Protein AF-A0A2T4UUJ8-F1 (afdb_monomer)

Foldseek 3Di:
DDDDDDDPDPPPPPDPVDDDDPVVLVVDPQWDDKDQDLLQVLLVVCVVVVPPCVVVVPDDRPDDDPVSSVVQVVQWVWDDDPGIITTGGDDD

Mean predicted aligned error: 11.2 Å

Structure (mmCIF, N/CA/C/O backbone):
data_AF-A0A2T4UUJ8-F1
#
_entry.id   AF-A0A2T4UUJ8-F1
#
loop_
_atom_site.group_PDB
_atom_site.id
_atom_site.type_symbol
_atom_site.label_atom_id
_atom_site.label_alt_id
_atom_site.label_comp_id
_atom_site.label_asym_id
_atom_site.label_entity_id
_atom_site.label_seq_id
_atom_site.pdbx_PDB_ins_code
_atom_site.Cartn_x
_atom_site.Cartn_y
_atom_site.Cartn_z
_atom_site.occupancy
_atom_site.B_iso_or_equiv
_atom_site.auth_seq_id
_atom_site.auth_comp_id
_atom_site.auth_asym_id
_atom_site.auth_atom_id
_atom_site.pdbx_PDB_model_num
ATOM 1 N N . MET A 1 1 ? -41.877 29.288 29.009 1.00 44.09 1 MET A N 1
ATOM 2 C CA . MET A 1 1 ? -42.432 27.945 28.731 1.00 44.09 1 MET A CA 1
ATOM 3 C C . MET A 1 1 ? -42.952 28.018 27.303 1.00 44.09 1 MET A C 1
ATOM 5 O O . MET A 1 1 ? -43.833 28.830 27.090 1.00 44.09 1 MET A O 1
ATOM 9 N N . THR A 1 2 ? -42.408 27.400 26.261 1.00 48.97 2 THR A N 1
ATOM 10 C CA . THR A 1 2 ? -41.465 26.286 26.054 1.00 48.97 2 THR A CA 1
ATOM 11 C C . THR A 1 2 ? -40.880 26.448 24.638 1.00 48.97 2 THR A C 1
ATOM 13 O O . THR A 1 2 ? -41.583 26.923 23.748 1.00 48.97 2 THR A O 1
ATOM 16 N N . ASN A 1 3 ? -39.609 26.081 24.443 1.00 49.84 3 ASN A N 1
ATOM 17 C CA . ASN A 1 3 ? -38.983 25.898 23.124 1.00 49.84 3 ASN A CA 1
ATOM 18 C C . ASN A 1 3 ? -39.782 24.875 22.296 1.00 49.84 3 ASN A C 1
ATOM 20 O O . ASN A 1 3 ? -40.146 23.843 22.858 1.00 49.84 3 ASN A O 1
ATOM 24 N N . PRO A 1 4 ? -39.975 25.068 20.982 1.00 53.78 4 PRO A N 1
ATOM 25 C CA . PRO A 1 4 ? -40.140 23.960 20.061 1.00 53.78 4 PRO A CA 1
ATOM 26 C C . PRO A 1 4 ? -38.752 23.518 19.593 1.00 53.78 4 PRO A C 1
ATOM 28 O O . PRO A 1 4 ? -38.052 24.226 18.869 1.00 53.78 4 PRO A O 1
ATOM 31 N N . GLU A 1 5 ? -38.357 22.351 20.079 1.00 55.72 5 GLU A N 1
ATOM 32 C CA . GLU A 1 5 ? -37.196 21.586 19.650 1.00 55.72 5 GLU A CA 1
ATOM 33 C C . GLU A 1 5 ? -37.276 21.347 18.132 1.00 55.72 5 GLU A C 1
ATOM 35 O O . GLU A 1 5 ? -38.166 20.652 17.641 1.00 55.72 5 GLU A O 1
ATOM 40 N N . HIS A 1 6 ? -36.362 21.952 17.374 1.00 55.84 6 HIS A N 1
ATOM 41 C CA . HIS A 1 6 ? -36.052 21.482 16.028 1.00 55.84 6 HIS A CA 1
ATOM 42 C C . HIS A 1 6 ? -35.315 20.142 16.164 1.00 55.84 6 HIS A C 1
ATOM 44 O O . HIS A 1 6 ? -34.367 20.073 16.953 1.00 55.84 6 HIS A O 1
ATOM 50 N N . PRO A 1 7 ? -35.691 19.084 15.422 1.00 57.25 7 PRO A N 1
ATOM 51 C CA . PRO A 1 7 ? -34.850 17.900 15.351 1.00 57.25 7 PRO A CA 1
ATOM 52 C C . PRO A 1 7 ? -33.501 18.316 14.746 1.00 57.25 7 PRO A C 1
ATOM 54 O O . PRO A 1 7 ? -33.501 19.073 13.767 1.00 57.25 7 PRO A O 1
ATOM 57 N N . PRO A 1 8 ? -32.357 17.868 15.294 1.00 59.84 8 PRO A N 1
ATOM 58 C CA . PRO A 1 8 ? -31.098 18.026 14.592 1.00 59.84 8 PRO A CA 1
ATOM 59 C C . PRO A 1 8 ? -31.248 17.286 13.262 1.00 59.84 8 PRO A C 1
ATOM 61 O O . PRO A 1 8 ? -31.497 16.081 13.224 1.00 59.84 8 PRO A O 1
ATOM 64 N N . THR A 1 9 ? -31.175 18.026 12.158 1.00 55.88 9 THR A N 1
ATOM 65 C CA . THR A 1 9 ? -30.875 17.441 10.853 1.00 55.88 9 THR A CA 1
ATOM 66 C C . THR A 1 9 ? -29.648 16.556 11.041 1.00 55.88 9 THR A C 1
ATOM 68 O O . THR A 1 9 ? -28.689 17.054 11.637 1.00 55.88 9 THR A O 1
ATOM 71 N N . PRO A 1 10 ? -29.646 15.284 10.596 1.00 50.22 10 PRO A N 1
ATOM 72 C CA . PRO A 1 10 ? -28.405 14.536 10.554 1.00 50.22 10 PRO A CA 1
ATOM 73 C C . PRO A 1 10 ? -27.451 15.384 9.728 1.00 50.22 10 PRO A C 1
ATOM 75 O O . PRO A 1 10 ? -27.742 15.724 8.579 1.00 50.22 10 PRO A O 1
ATOM 78 N N . GLU A 1 11 ? -26.383 15.835 10.372 1.00 44.00 11 GLU A N 1
ATOM 79 C CA . GLU A 1 11 ? -25.260 16.419 9.679 1.00 44.00 11 GLU A CA 1
ATOM 80 C C . GLU A 1 11 ? -24.842 15.340 8.688 1.00 44.00 11 GLU A C 1
ATOM 82 O O . GLU A 1 11 ? -24.343 14.280 9.065 1.00 44.00 11 GLU A O 1
ATOM 87 N N . THR A 1 12 ? -25.155 15.554 7.411 1.00 45.22 12 THR A N 1
ATOM 88 C CA . THR A 1 12 ? -24.463 14.869 6.332 1.00 45.22 12 THR A CA 1
ATOM 89 C C . THR A 1 12 ? -23.048 15.415 6.399 1.00 45.22 12 THR A C 1
ATOM 91 O O . THR A 1 12 ? -22.692 16.349 5.683 1.00 45.22 12 THR A O 1
ATOM 94 N N . THR A 1 13 ? -22.282 14.904 7.360 1.00 46.03 13 THR A N 1
ATOM 95 C CA . THR A 1 13 ? -20.845 15.049 7.428 1.00 46.03 13 THR A CA 1
ATOM 96 C C . THR A 1 13 ? -20.365 14.430 6.133 1.00 46.03 13 THR A C 1
ATOM 98 O O . THR A 1 13 ? -20.351 13.209 5.982 1.00 46.03 13 THR A O 1
ATOM 101 N N . SER A 1 14 ? -20.089 15.281 5.145 1.00 45.41 14 SER A N 1
ATOM 102 C CA . SER A 1 14 ? -19.204 14.928 4.046 1.00 45.41 14 SER A CA 1
ATOM 103 C C . SER A 1 14 ? -18.029 14.201 4.689 1.00 45.41 14 SER A C 1
ATOM 105 O O . SER A 1 14 ? -17.431 14.792 5.591 1.00 45.41 14 SER A O 1
ATOM 107 N N . PRO A 1 15 ? -17.758 12.931 4.351 1.00 50.62 15 PRO A N 1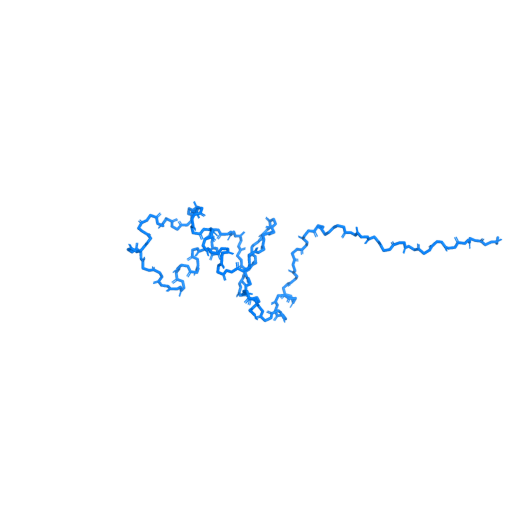
ATOM 108 C CA . PRO A 1 15 ? -16.692 12.215 5.012 1.00 50.62 15 PRO A CA 1
ATOM 109 C C . PRO A 1 15 ? -15.410 12.980 4.691 1.00 50.62 15 PRO A C 1
ATOM 111 O O . PRO A 1 15 ? -14.925 12.958 3.564 1.00 50.62 15 PRO A O 1
ATOM 114 N N . GLU A 1 16 ? -14.848 13.673 5.680 1.00 48.44 16 GLU A N 1
ATOM 115 C CA . GLU A 1 16 ? -13.410 13.547 5.856 1.00 48.44 16 GLU A CA 1
ATOM 116 C C . GLU A 1 16 ? -13.185 12.039 5.814 1.00 48.44 16 GLU A C 1
ATOM 118 O O . GLU A 1 16 ? -13.832 11.308 6.565 1.00 48.44 16 GLU A O 1
ATOM 123 N N . GLU A 1 17 ? -12.465 11.558 4.807 1.00 63.72 17 GLU A N 1
ATOM 124 C CA . GLU A 1 17 ? -12.253 10.135 4.584 1.00 63.72 17 GLU A CA 1
ATOM 125 C C . GLU A 1 17 ? -11.415 9.636 5.767 1.00 63.72 17 GLU A C 1
ATOM 127 O O . GLU A 1 17 ? -10.189 9.648 5.748 1.00 63.72 17 GLU A O 1
ATOM 132 N N . VAL A 1 18 ? -12.078 9.345 6.887 1.00 76.81 18 VAL A N 1
ATOM 133 C CA . VAL A 1 18 ? -11.423 8.901 8.108 1.00 76.81 18 VAL A CA 1
ATOM 134 C C . VAL A 1 18 ? -11.009 7.467 7.857 1.00 76.81 18 VAL A C 1
ATOM 136 O O . VAL A 1 18 ? -11.834 6.614 7.523 1.00 76.81 18 VAL A O 1
ATOM 139 N N . ALA A 1 19 ? -9.715 7.217 8.005 1.00 80.88 19 ALA A N 1
ATOM 140 C CA . ALA A 1 19 ? -9.164 5.890 7.844 1.00 80.88 19 ALA A CA 1
ATOM 141 C C . ALA A 1 19 ? -9.784 4.928 8.874 1.00 80.88 19 ALA A C 1
ATOM 143 O O . ALA A 1 19 ? -9.806 5.262 10.065 1.00 80.88 19 ALA A O 1
ATOM 144 N N . PRO A 1 20 ? -10.265 3.743 8.455 1.00 85.31 20 PRO A N 1
ATOM 145 C CA . PRO A 1 20 ? -10.874 2.772 9.356 1.00 85.31 20 PRO A CA 1
ATOM 146 C C . PRO A 1 20 ? -9.906 2.355 10.465 1.00 85.31 20 PRO A C 1
ATOM 148 O O . PRO A 1 20 ? -8.676 2.361 10.319 1.00 85.31 20 PRO A O 1
ATOM 151 N N . THR A 1 21 ? -10.466 2.009 11.615 1.00 88.69 21 THR A N 1
ATOM 152 C CA . THR A 1 21 ? -9.687 1.559 12.766 1.00 88.69 21 THR A CA 1
ATOM 153 C C . THR A 1 21 ? -9.100 0.169 12.528 1.00 88.69 21 THR A C 1
ATOM 155 O O . THR A 1 21 ? -9.594 -0.619 11.725 1.00 88.69 21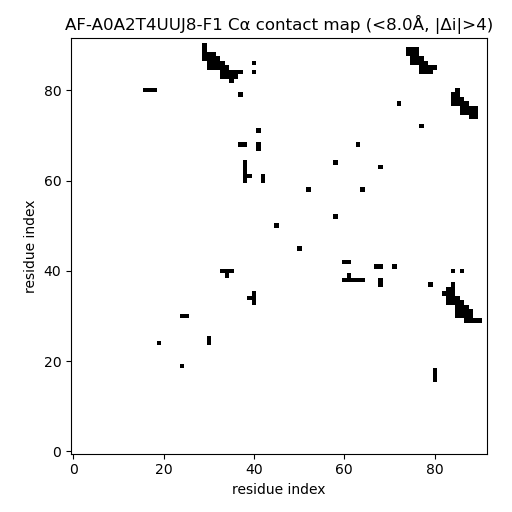 THR A O 1
ATOM 158 N N . ALA A 1 22 ? -8.057 -0.180 13.286 1.00 85.56 22 ALA A N 1
ATOM 159 C CA . ALA A 1 22 ? -7.459 -1.514 13.217 1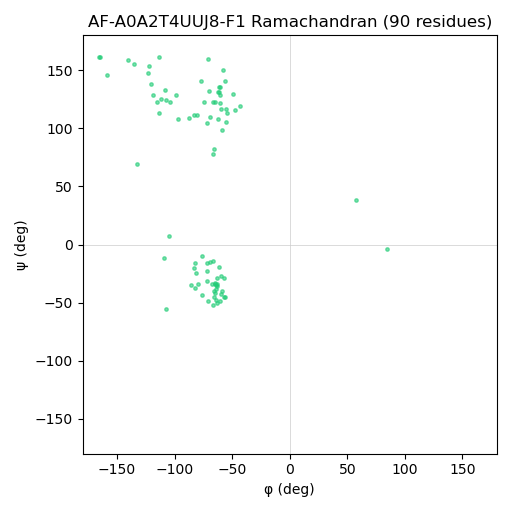.00 85.56 22 ALA A CA 1
ATOM 160 C C . ALA A 1 22 ? -8.452 -2.644 13.560 1.00 85.56 22 ALA A C 1
ATOM 162 O O . ALA A 1 22 ? -8.280 -3.767 13.096 1.00 85.56 22 ALA A O 1
ATOM 163 N N . GLN A 1 23 ? -9.481 -2.360 14.370 1.00 86.81 23 GLN A N 1
ATOM 164 C CA . GLN A 1 23 ? -10.534 -3.330 14.686 1.00 86.81 23 GLN A CA 1
ATOM 165 C C . GLN A 1 23 ? -11.437 -3.565 13.473 1.00 86.81 23 GLN A C 1
ATOM 167 O O . GLN A 1 23 ? -11.607 -4.711 13.077 1.00 86.81 23 GLN A O 1
ATOM 172 N N . GLU A 1 24 ? -11.914 -2.493 12.833 1.00 87.94 24 GLU A N 1
ATOM 173 C CA . GLU A 1 24 ? -12.730 -2.582 11.614 1.00 87.94 24 GLU A CA 1
ATOM 174 C C . GLU A 1 24 ? -11.987 -3.308 10.485 1.00 87.94 24 GLU A C 1
ATOM 176 O O . GLU A 1 24 ? -12.569 -4.155 9.817 1.00 87.94 24 GLU A O 1
ATOM 181 N N . LEU A 1 25 ? -10.683 -3.050 10.323 1.00 88.88 25 LEU A N 1
ATOM 182 C CA . LEU A 1 25 ? -9.849 -3.760 9.346 1.00 88.88 25 LEU A CA 1
ATOM 183 C C . LEU A 1 25 ? -9.719 -5.257 9.639 1.00 88.88 25 LEU A C 1
ATOM 185 O O . LEU A 1 25 ? -9.632 -6.056 8.715 1.00 88.88 25 LEU A O 1
ATOM 189 N N . ASN A 1 26 ? -9.692 -5.649 10.915 1.00 82.94 26 ASN A N 1
ATOM 190 C CA . ASN A 1 26 ? -9.599 -7.058 11.303 1.00 82.94 26 ASN A CA 1
ATOM 191 C C . ASN A 1 26 ? -10.906 -7.817 11.030 1.00 82.94 26 ASN A C 1
ATOM 193 O O . ASN A 1 26 ? -10.886 -9.014 10.750 1.00 82.94 26 ASN A O 1
ATOM 197 N N . GLU A 1 27 ? -12.035 -7.117 11.129 1.00 89.50 27 GLU A N 1
ATOM 198 C CA . GLU A 1 27 ? -13.364 -7.669 10.874 1.00 89.50 27 GLU A CA 1
ATOM 199 C C . GLU A 1 27 ? -13.719 -7.698 9.380 1.00 89.50 27 GLU A C 1
ATOM 201 O O . GLU A 1 27 ? -14.643 -8.415 8.990 1.00 89.50 27 GLU A O 1
ATOM 206 N N . ASP A 1 28 ? -12.983 -6.963 8.542 1.00 88.69 28 ASP A N 1
ATOM 207 C CA . ASP A 1 28 ? -13.191 -6.914 7.099 1.00 88.69 28 ASP A CA 1
ATOM 208 C C . ASP A 1 28 ? -12.493 -8.095 6.386 1.00 88.69 28 ASP A C 1
ATOM 210 O O . ASP A 1 28 ? -11.264 -8.149 6.308 1.00 88.69 28 ASP A O 1
ATOM 214 N N . PRO A 1 29 ? -13.244 -9.056 5.812 1.00 88.00 29 PRO A N 1
ATOM 215 C CA . PRO A 1 29 ? -12.659 -10.202 5.117 1.00 88.00 29 PRO A CA 1
ATOM 216 C C . PRO A 1 29 ? -12.018 -9.841 3.767 1.00 88.00 29 PRO A C 1
ATOM 218 O O . PRO A 1 29 ? -11.286 -10.663 3.204 1.00 88.00 29 PRO A O 1
ATOM 221 N N . ALA A 1 30 ? -12.316 -8.661 3.216 1.00 89.56 30 ALA A N 1
ATOM 222 C CA . ALA A 1 30 ? -11.718 -8.157 1.988 1.00 89.56 30 ALA A CA 1
ATOM 223 C C . ALA A 1 30 ? -10.368 -7.486 2.242 1.00 89.56 30 ALA A C 1
ATOM 225 O O . ALA A 1 30 ? -9.584 -7.354 1.301 1.00 89.56 30 ALA A O 1
ATOM 226 N N . PHE A 1 31 ? -10.089 -7.071 3.481 1.00 91.50 31 PHE A N 1
ATOM 227 C CA . PHE A 1 31 ? -8.829 -6.438 3.837 1.00 91.50 31 PHE A CA 1
ATOM 228 C C . PHE A 1 31 ? -7.652 -7.394 3.613 1.00 91.50 31 PHE A C 1
ATOM 230 O O . PHE A 1 31 ? -7.666 -8.563 4.009 1.00 91.50 31 PHE A O 1
ATOM 237 N N . VAL A 1 32 ? -6.624 -6.889 2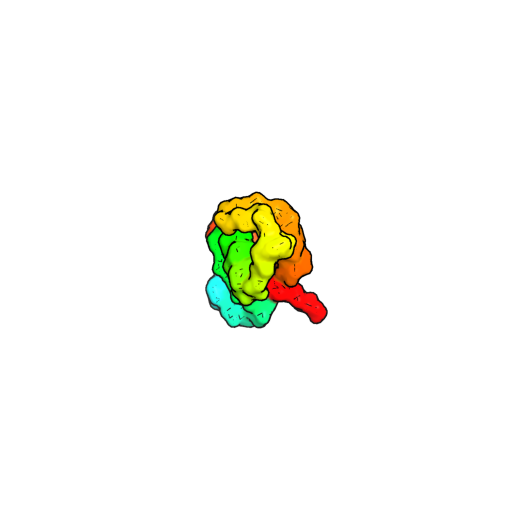.936 1.00 89.81 32 VAL A N 1
ATOM 238 C CA . VAL A 1 32 ? -5.413 -7.642 2.600 1.00 89.81 32 VAL A CA 1
ATOM 239 C C . VAL A 1 32 ? -4.250 -7.175 3.456 1.00 89.81 32 VAL A C 1
ATOM 241 O O . VAL A 1 32 ? -3.605 -8.000 4.102 1.00 89.81 32 VAL A O 1
ATOM 244 N N . ALA A 1 33 ? -3.959 -5.873 3.419 1.00 91.00 33 ALA A N 1
ATOM 245 C CA . ALA A 1 33 ? -2.774 -5.295 4.036 1.00 91.00 33 ALA A CA 1
ATOM 246 C C . ALA A 1 33 ? -2.874 -3.766 4.171 1.00 91.00 33 ALA A C 1
ATOM 248 O O . ALA A 1 33 ? -3.651 -3.109 3.477 1.00 91.00 33 ALA A O 1
ATOM 249 N N . GLU A 1 34 ? -2.042 -3.212 5.052 1.00 93.38 34 GLU A N 1
ATOM 250 C CA . GLU A 1 34 ? -1.836 -1.776 5.267 1.00 93.38 34 GLU A CA 1
ATOM 251 C C . GLU A 1 34 ? -0.361 -1.445 5.015 1.00 93.38 34 GLU A C 1
ATOM 253 O O . GLU A 1 34 ? 0.522 -2.181 5.460 1.00 93.38 34 GLU A O 1
ATOM 258 N N . PHE A 1 35 ? -0.105 -0.328 4.331 1.00 92.62 35 PHE A N 1
ATOM 259 C CA . PHE A 1 35 ? 1.237 0.176 4.044 1.00 92.62 35 PHE A CA 1
ATOM 260 C C . PHE A 1 35 ? 1.325 1.688 4.289 1.00 92.62 35 PHE A C 1
ATOM 262 O O . PHE A 1 35 ? 0.311 2.374 4.187 1.00 92.62 35 PHE A O 1
ATOM 269 N N . PRO A 1 36 ? 2.515 2.249 4.564 1.00 91.19 36 PRO A N 1
ATOM 270 C CA . PRO A 1 36 ? 2.678 3.698 4.706 1.00 91.19 36 PRO A CA 1
ATOM 271 C C . PRO A 1 36 ? 2.469 4.458 3.389 1.00 91.19 36 PRO A C 1
ATOM 273 O O . PRO A 1 36 ? 1.974 5.583 3.394 1.00 91.19 36 PRO A O 1
ATOM 276 N N . THR A 1 37 ? 2.847 3.859 2.256 1.00 91.44 37 THR A N 1
ATOM 277 C CA . THR A 1 37 ? 2.748 4.474 0.925 1.00 91.44 37 THR A CA 1
ATOM 278 C C . THR A 1 37 ? 2.315 3.467 -0.137 1.00 91.44 37 THR A C 1
ATOM 280 O O . THR A 1 37 ? 2.502 2.260 0.018 1.00 91.44 37 THR A O 1
ATOM 283 N N . ILE A 1 38 ? 1.774 3.970 -1.251 1.00 88.50 38 ILE A N 1
ATOM 284 C CA . ILE A 1 38 ? 1.398 3.135 -2.399 1.00 88.50 38 ILE A CA 1
ATOM 285 C C . ILE A 1 38 ? 2.616 2.449 -3.029 1.00 88.50 38 ILE A C 1
ATOM 287 O O . ILE A 1 38 ? 2.528 1.289 -3.416 1.00 88.50 38 ILE A O 1
ATOM 291 N N . THR A 1 39 ? 3.771 3.119 -3.060 1.00 89.75 39 THR A N 1
ATOM 292 C CA . THR A 1 39 ? 5.021 2.545 -3.572 1.00 89.75 39 THR A CA 1
ATOM 293 C C . THR A 1 39 ? 5.427 1.308 -2.776 1.00 89.75 39 THR A C 1
ATOM 295 O O . THR A 1 39 ? 5.665 0.258 -3.361 1.00 89.75 39 THR A O 1
ATOM 298 N N . GLU A 1 40 ? 5.420 1.391 -1.441 1.00 89.75 40 GLU A N 1
ATOM 299 C CA . GLU A 1 40 ? 5.745 0.238 -0.591 1.00 89.75 40 GLU A CA 1
ATOM 300 C C . GLU A 1 40 ? 4.725 -0.899 -0.732 1.00 89.75 40 GLU A C 1
ATOM 302 O O . GLU A 1 40 ? 5.096 -2.071 -0.683 1.00 89.75 40 GLU A O 1
ATOM 307 N N . ALA A 1 41 ? 3.448 -0.566 -0.943 1.00 89.75 41 ALA A N 1
ATOM 308 C CA . ALA A 1 41 ? 2.401 -1.555 -1.176 1.00 89.75 41 ALA A CA 1
ATOM 309 C C . ALA A 1 41 ? 2.605 -2.326 -2.492 1.00 89.75 41 ALA A C 1
ATOM 311 O O . ALA A 1 41 ? 2.381 -3.540 -2.543 1.00 89.75 41 ALA A O 1
ATOM 312 N N . ILE A 1 42 ? 3.036 -1.628 -3.547 1.00 87.06 42 ILE A N 1
ATOM 313 C CA . ILE A 1 42 ? 3.364 -2.215 -4.850 1.00 87.06 42 ILE A CA 1
ATOM 314 C C . ILE A 1 42 ? 4.596 -3.108 -4.720 1.00 87.06 42 ILE A C 1
ATOM 316 O O . ILE A 1 42 ? 4.518 -4.281 -5.086 1.00 87.06 42 ILE A O 1
ATOM 320 N N . ASP A 1 43 ? 5.689 -2.596 -4.147 1.00 86.06 43 ASP A N 1
ATOM 321 C CA . ASP A 1 43 ? 6.947 -3.335 -3.989 1.00 86.06 43 ASP A CA 1
ATOM 322 C C . ASP A 1 43 ? 6.737 -4.647 -3.216 1.00 86.06 43 ASP A C 1
ATOM 324 O O . ASP A 1 43 ? 7.189 -5.711 -3.640 1.00 86.06 43 ASP A O 1
ATOM 328 N N . ALA A 1 44 ? 5.988 -4.597 -2.108 1.00 85.81 44 ALA A N 1
ATOM 329 C CA . ALA A 1 44 ? 5.711 -5.770 -1.282 1.00 85.81 44 ALA A CA 1
ATOM 330 C C . ALA A 1 44 ? 4.910 -6.851 -2.024 1.00 85.81 44 ALA A C 1
ATOM 332 O O . ALA A 1 44 ? 5.099 -8.043 -1.784 1.00 85.81 44 ALA A O 1
ATOM 333 N N . ILE A 1 45 ? 4.009 -6.458 -2.924 1.00 78.56 45 ILE A N 1
ATOM 334 C CA . ILE A 1 45 ? 3.210 -7.404 -3.708 1.00 78.56 45 ILE A CA 1
ATOM 335 C C . ILE A 1 45 ? 3.971 -7.921 -4.920 1.00 78.56 45 ILE A C 1
ATOM 337 O O . ILE A 1 45 ? 3.854 -9.106 -5.219 1.00 78.56 45 ILE A O 1
ATOM 341 N N . VAL A 1 46 ? 4.776 -7.091 -5.584 1.00 78.94 46 VAL A N 1
ATOM 342 C CA . VAL A 1 46 ? 5.691 -7.542 -6.643 1.00 78.94 46 VAL A CA 1
ATOM 343 C C . VAL A 1 46 ? 6.629 -8.621 -6.090 1.00 78.94 46 VAL A C 1
ATOM 345 O O . VAL A 1 46 ? 6.763 -9.684 -6.701 1.00 78.94 46 VAL A O 1
ATOM 348 N N . ASP A 1 47 ? 7.191 -8.391 -4.898 1.00 81.44 47 ASP A N 1
ATOM 349 C CA . ASP A 1 47 ? 8.024 -9.362 -4.180 1.00 81.44 47 ASP A CA 1
ATOM 350 C C . ASP A 1 47 ? 7.237 -10.629 -3.801 1.00 81.44 47 ASP A C 1
ATOM 352 O O . ASP A 1 47 ? 7.642 -11.742 -4.144 1.00 81.44 47 ASP A O 1
ATOM 356 N N . ALA A 1 48 ? 6.060 -10.485 -3.179 1.00 80.56 48 ALA A N 1
ATOM 357 C CA . ALA A 1 48 ? 5.248 -11.623 -2.739 1.00 80.56 48 ALA A CA 1
ATOM 358 C C . ALA A 1 48 ? 4.708 -12.487 -3.894 1.00 80.56 48 ALA A C 1
ATOM 360 O O . ALA A 1 48 ? 4.557 -13.702 -3.741 1.00 80.56 48 ALA A O 1
ATOM 361 N N . LEU A 1 49 ? 4.407 -11.880 -5.045 1.00 72.94 49 LEU A N 1
ATOM 362 C CA . LEU A 1 49 ? 3.994 -12.589 -6.257 1.00 72.94 49 LEU A CA 1
ATOM 363 C C . LEU A 1 49 ? 5.175 -13.252 -6.975 1.00 72.94 49 LEU A C 1
ATOM 365 O O . LEU A 1 49 ? 4.951 -14.041 -7.895 1.00 72.94 49 LEU A O 1
ATO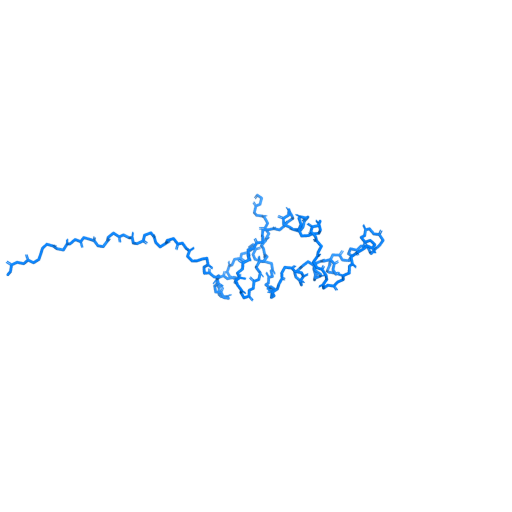M 369 N N . GLY A 1 50 ? 6.413 -12.956 -6.561 1.00 68.31 50 GLY A N 1
ATOM 370 C CA . GLY A 1 50 ? 7.622 -13.413 -7.233 1.00 68.31 50 GLY A CA 1
ATOM 371 C C . GLY A 1 50 ? 7.648 -12.954 -8.685 1.00 68.31 50 GLY A C 1
ATOM 372 O O . GLY A 1 50 ? 7.999 -13.743 -9.565 1.00 68.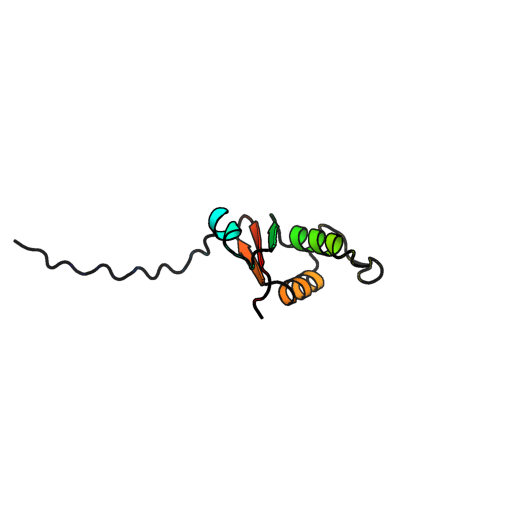31 50 GLY A O 1
ATOM 373 N N . TRP A 1 51 ? 7.183 -11.726 -8.947 1.00 71.94 51 TRP A N 1
ATOM 374 C CA . TRP A 1 51 ? 7.091 -11.220 -10.309 1.00 71.94 51 TRP A CA 1
ATOM 375 C C . TRP A 1 51 ? 8.480 -11.204 -10.935 1.00 71.94 51 TRP A C 1
ATOM 377 O O . TRP A 1 51 ? 9.441 -10.710 -10.346 1.00 71.94 51 TRP A O 1
ATOM 387 N N . ASP A 1 52 ? 8.585 -11.802 -12.118 1.00 65.81 52 ASP A N 1
ATOM 388 C CA . ASP A 1 52 ? 9.875 -11.994 -12.756 1.00 65.81 52 ASP A CA 1
ATOM 389 C C . ASP A 1 52 ? 10.467 -10.625 -13.140 1.00 65.81 52 ASP A C 1
ATOM 391 O O . ASP A 1 52 ? 9.819 -9.872 -13.878 1.00 65.81 52 ASP A O 1
ATOM 395 N N . PRO A 1 53 ? 11.676 -10.273 -12.668 1.00 61.69 53 PRO A N 1
ATOM 396 C CA . PRO A 1 53 ? 12.305 -8.999 -13.001 1.00 61.69 53 PRO A CA 1
ATOM 397 C C . PRO A 1 53 ? 12.554 -8.852 -14.509 1.00 61.69 53 PRO A C 1
ATOM 399 O O . PRO A 1 53 ? 12.685 -7.733 -14.996 1.00 61.69 53 PRO A O 1
ATOM 402 N N . GLU A 1 54 ? 12.571 -9.945 -15.281 1.00 63.12 54 GLU A N 1
ATOM 403 C CA . GLU A 1 54 ? 12.653 -9.875 -16.743 1.00 63.12 54 GLU A CA 1
ATOM 404 C C . GLU A 1 54 ? 11.348 -9.377 -17.393 1.00 63.12 54 GLU A C 1
ATOM 406 O O . GLU A 1 54 ? 11.382 -8.844 -18.504 1.00 63.12 54 GLU A O 1
ATOM 411 N N . LEU A 1 55 ? 10.201 -9.514 -16.715 1.00 62.91 55 LEU A N 1
ATOM 412 C CA . LEU A 1 55 ? 8.907 -9.001 -17.185 1.00 62.91 55 LEU A CA 1
ATOM 413 C C . LEU A 1 55 ? 8.733 -7.507 -16.894 1.00 62.91 55 LEU A C 1
ATOM 415 O O . LEU A 1 55 ? 7.982 -6.838 -17.606 1.00 62.91 55 LEU A O 1
ATOM 419 N N . ILE A 1 56 ? 9.434 -6.982 -15.883 1.00 63.28 56 ILE A N 1
ATOM 420 C CA . ILE A 1 56 ? 9.427 -5.559 -15.528 1.00 63.28 56 ILE A CA 1
ATOM 421 C C . ILE A 1 56 ? 10.877 -5.078 -15.319 1.00 63.28 56 ILE A C 1
ATOM 423 O O . ILE A 1 56 ? 11.285 -4.774 -14.199 1.00 63.28 56 ILE A O 1
ATOM 427 N N . PRO A 1 57 ? 11.681 -4.997 -16.396 1.00 60.81 57 PRO A N 1
ATOM 428 C CA . PRO A 1 57 ? 13.120 -4.731 -16.302 1.00 60.81 5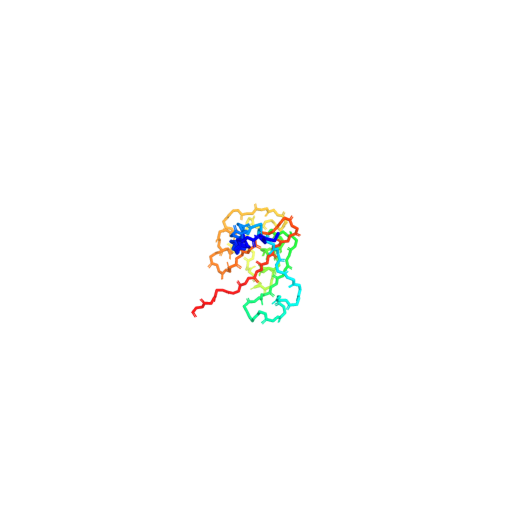7 PRO A CA 1
ATOM 429 C C . PRO A 1 57 ? 13.476 -3.327 -15.786 1.00 60.81 57 PRO A C 1
ATOM 431 O O . PRO A 1 57 ? 14.628 -3.089 -15.432 1.00 60.81 57 PRO A O 1
ATOM 434 N N . ASP A 1 58 ? 12.509 -2.408 -15.748 1.00 63.69 58 ASP A N 1
ATOM 435 C CA . ASP A 1 58 ? 12.668 -1.028 -15.264 1.00 63.69 58 ASP A CA 1
ATOM 436 C C . ASP A 1 58 ? 12.048 -0.809 -13.869 1.00 63.69 58 ASP A C 1
ATOM 438 O O . ASP A 1 58 ? 11.988 0.326 -13.396 1.00 63.69 58 ASP A O 1
ATOM 442 N N . HIS A 1 59 ? 11.577 -1.870 -13.195 1.00 67.50 59 HIS A N 1
ATOM 443 C CA . HIS A 1 59 ? 11.068 -1.730 -11.833 1.00 67.50 59 HIS A CA 1
ATOM 444 C C . HIS A 1 59 ? 12.223 -1.478 -10.861 1.00 67.50 59 HIS A C 1
ATOM 446 O O . HIS A 1 59 ? 12.987 -2.380 -10.516 1.00 67.50 59 HIS A O 1
ATOM 452 N N . ASP A 1 60 ? 12.339 -0.226 -10.430 1.00 71.62 60 ASP A N 1
ATOM 453 C CA . ASP A 1 60 ? 13.252 0.201 -9.378 1.00 71.62 60 ASP A CA 1
ATOM 454 C C . ASP A 1 60 ? 12.454 0.267 -8.061 1.00 71.62 60 ASP A C 1
ATOM 456 O O . ASP A 1 60 ? 11.588 1.139 -7.928 1.00 71.62 60 ASP A O 1
ATOM 460 N N . PRO A 1 61 ? 12.673 -0.661 -7.109 1.00 71.75 61 PRO A N 1
ATOM 461 C CA . PRO A 1 61 ? 11.913 -0.690 -5.863 1.00 71.75 61 PRO A CA 1
ATOM 462 C C . PRO A 1 61 ? 12.118 0.613 -5.084 1.00 71.75 61 PRO A C 1
ATOM 464 O O . PRO A 1 61 ? 13.235 1.119 -4.956 1.00 71.75 61 PRO A O 1
ATOM 467 N N . GLY A 1 62 ? 11.031 1.176 -4.566 1.00 72.62 62 GLY A N 1
ATOM 468 C CA . GLY A 1 62 ? 11.006 2.485 -3.918 1.00 72.62 62 GLY A CA 1
ATOM 469 C C . GLY A 1 62 ? 10.854 3.669 -4.879 1.00 72.62 62 GLY A C 1
ATOM 470 O O . GLY A 1 62 ? 10.707 4.808 -4.421 1.00 72.62 62 GLY A O 1
ATOM 471 N N . ARG A 1 63 ? 10.835 3.441 -6.199 1.00 78.62 63 ARG A N 1
ATOM 472 C CA . ARG A 1 63 ? 10.521 4.474 -7.188 1.00 78.62 63 ARG A CA 1
ATOM 473 C C . ARG A 1 63 ? 9.054 4.364 -7.621 1.00 78.62 63 ARG A C 1
ATOM 475 O O . ARG A 1 63 ? 8.625 3.295 -8.041 1.00 78.62 63 ARG A O 1
ATOM 482 N N . PRO A 1 64 ? 8.279 5.464 -7.587 1.00 76.88 64 PRO A N 1
ATOM 483 C CA . PRO A 1 64 ? 6.907 5.434 -8.076 1.00 76.88 64 PRO A CA 1
ATOM 484 C C . PRO A 1 64 ? 6.888 5.156 -9.585 1.00 76.88 64 PRO A C 1
ATOM 486 O O . PRO A 1 64 ? 7.484 5.904 -10.368 1.00 76.88 64 PRO A O 1
ATOM 489 N N . ASP A 1 65 ? 6.186 4.094 -9.976 1.00 81.62 65 ASP A N 1
ATOM 490 C CA . ASP A 1 65 ? 5.954 3.711 -11.366 1.00 81.62 65 ASP A CA 1
ATOM 491 C C . ASP A 1 65 ? 4.455 3.845 -11.699 1.00 81.62 65 ASP A C 1
ATOM 493 O O . ASP A 1 65 ? 3.635 3.091 -11.166 1.00 81.62 65 ASP A O 1
ATOM 497 N N . PRO A 1 66 ? 4.065 4.781 -12.585 1.00 84.00 66 PRO A N 1
ATOM 498 C CA . PRO A 1 66 ? 2.660 5.023 -12.909 1.00 84.00 66 PRO A CA 1
ATOM 499 C C . PRO A 1 66 ? 1.944 3.834 -13.561 1.00 84.00 66 PRO A C 1
ATOM 501 O O . PRO A 1 66 ? 0.726 3.709 -13.437 1.00 84.00 66 PRO A O 1
ATOM 504 N N . VAL A 1 67 ? 2.666 2.984 -14.298 1.00 84.44 67 VAL A N 1
ATOM 505 C CA . VAL A 1 67 ? 2.081 1.826 -14.988 1.00 84.44 67 VAL A CA 1
ATOM 506 C C . VAL A 1 67 ? 1.804 0.719 -13.982 1.00 84.44 67 VAL A C 1
ATOM 508 O O . VAL A 1 67 ? 0.720 0.136 -14.010 1.00 84.44 67 VAL A O 1
ATOM 511 N N . LEU A 1 68 ? 2.748 0.464 -13.073 1.00 83.12 68 LEU A N 1
ATOM 512 C CA . LEU A 1 68 ? 2.538 -0.495 -11.991 1.00 83.12 68 LEU A CA 1
ATOM 513 C C . LEU A 1 68 ? 1.450 -0.028 -11.041 1.00 83.12 68 LEU A C 1
ATOM 515 O O . LEU A 1 68 ? 0.594 -0.826 -10.693 1.00 83.12 68 LEU A O 1
ATOM 519 N N . GLU A 1 69 ? 1.420 1.254 -10.691 1.00 87.81 69 GLU A N 1
ATOM 520 C CA . GLU A 1 69 ? 0.357 1.816 -9.860 1.00 87.81 69 GLU A CA 1
ATOM 521 C C . GLU A 1 69 ? -1.023 1.640 -10.509 1.00 87.81 69 GLU A C 1
ATOM 523 O O . GLU A 1 69 ? -1.977 1.237 -9.844 1.00 87.81 69 GLU A O 1
ATOM 528 N N . MET A 1 70 ? -1.132 1.868 -11.821 1.00 88.00 70 MET A N 1
ATOM 529 C CA . MET A 1 70 ? -2.372 1.637 -12.563 1.00 88.00 70 MET A CA 1
ATOM 530 C C . MET A 1 70 ? -2.778 0.157 -12.564 1.00 88.00 70 MET A C 1
ATOM 532 O O . MET A 1 70 ? -3.934 -0.146 -12.289 1.00 88.00 70 MET A O 1
ATOM 536 N N . LEU A 1 71 ? -1.850 -0.761 -12.854 1.00 84.00 71 LEU A N 1
ATOM 537 C CA . LEU A 1 71 ? -2.121 -2.203 -12.845 1.00 84.00 71 LEU A CA 1
ATOM 538 C C . LEU A 1 71 ? -2.488 -2.694 -11.441 1.00 84.00 71 LEU A C 1
ATOM 540 O O . LEU A 1 71 ? -3.365 -3.531 -11.265 1.00 84.00 71 LEU A O 1
ATOM 544 N N . TYR A 1 72 ? -1.828 -2.148 -10.431 1.00 85.12 72 TYR A N 1
ATOM 545 C CA . TYR A 1 72 ? -2.058 -2.487 -9.043 1.00 85.12 72 TYR A CA 1
ATOM 546 C C . TYR A 1 72 ? -3.457 -2.063 -8.584 1.00 85.12 72 TYR A C 1
ATOM 548 O O . TYR A 1 72 ? -4.170 -2.873 -7.995 1.00 85.12 72 TYR A O 1
ATOM 556 N N . ARG A 1 73 ? -3.886 -0.840 -8.926 1.00 88.25 73 ARG A N 1
ATOM 557 C CA . ARG A 1 73 ? -5.258 -0.360 -8.680 1.00 88.25 73 ARG A CA 1
ATOM 558 C C . ARG A 1 73 ? -6.326 -1.048 -9.547 1.00 88.25 73 ARG A C 1
ATOM 560 O O . ARG A 1 73 ? -7.505 -0.909 -9.253 1.00 88.25 73 ARG A O 1
ATOM 567 N N . ASP A 1 74 ? -5.944 -1.747 -10.617 1.00 86.38 74 ASP A N 1
ATOM 568 C CA . ASP A 1 74 ? -6.862 -2.588 -11.408 1.00 86.38 74 ASP A CA 1
ATOM 569 C C . ASP A 1 74 ? -7.106 -3.949 -10.730 1.00 86.38 74 ASP A C 1
ATOM 571 O O . ASP A 1 74 ? -8.204 -4.500 -10.785 1.00 86.38 74 ASP A O 1
ATOM 575 N N . VAL A 1 75 ? -6.086 -4.484 -10.050 1.00 84.62 75 VAL A N 1
ATOM 576 C CA . VAL A 1 75 ? -6.155 -5.779 -9.352 1.00 84.62 75 VAL A CA 1
ATOM 577 C C . VAL A 1 75 ? -6.729 -5.649 -7.936 1.00 84.62 75 VAL A C 1
ATOM 579 O O . VAL A 1 75 ? -7.425 -6.556 -7.469 1.00 84.62 75 VAL A O 1
ATOM 582 N N . PHE A 1 76 ? -6.444 -4.546 -7.244 1.00 88.19 76 PHE A N 1
ATOM 583 C CA . PHE A 1 76 ? -6.834 -4.311 -5.855 1.00 88.19 76 PHE A CA 1
ATOM 584 C C . PHE A 1 76 ? -7.658 -3.033 -5.700 1.00 88.19 76 PHE A C 1
ATOM 586 O O . PHE A 1 76 ? -7.394 -2.030 -6.358 1.00 88.19 76 PHE A O 1
ATOM 593 N N . ASP A 1 77 ? -8.588 -3.044 -4.743 1.00 90.88 77 ASP A N 1
ATOM 594 C CA . ASP A 1 77 ? -9.240 -1.818 -4.283 1.00 90.88 77 ASP A CA 1
ATOM 595 C C . ASP A 1 77 ? -8.304 -1.121 -3.284 1.00 90.88 77 ASP A C 1
ATOM 597 O O . ASP A 1 77 ? -8.021 -1.637 -2.199 1.00 90.88 77 ASP A O 1
ATOM 601 N N . VAL A 1 78 ? -7.768 0.027 -3.693 1.00 91.12 78 VAL A N 1
ATOM 602 C CA . VAL A 1 78 ? -6.762 0.795 -2.954 1.00 91.12 78 VAL A CA 1
ATOM 603 C C . VAL A 1 78 ? -7.408 2.049 -2.386 1.00 91.12 78 VAL A C 1
ATOM 605 O O . VAL A 1 78 ? -7.934 2.872 -3.134 1.00 91.12 78 VAL A O 1
ATOM 608 N N . ARG A 1 79 ? -7.305 2.233 -1.067 1.00 90.69 79 ARG A N 1
ATOM 609 C CA . ARG A 1 79 ? -7.758 3.450 -0.381 1.00 90.69 79 ARG A CA 1
ATOM 610 C C . ARG A 1 79 ? -6.583 4.185 0.233 1.00 90.69 79 ARG A C 1
ATOM 612 O O . ARG A 1 79 ? -5.854 3.623 1.049 1.00 90.69 79 ARG A O 1
ATOM 619 N N . GLU A 1 80 ? -6.411 5.437 -0.165 1.00 91.25 80 GLU A N 1
ATOM 620 C CA . GLU A 1 80 ? -5.289 6.273 0.249 1.00 91.25 80 GLU A CA 1
ATOM 621 C C . GLU A 1 80 ? -5.739 7.287 1.296 1.00 91.25 80 GLU A C 1
ATOM 623 O O . GLU A 1 80 ? -6.612 8.117 1.056 1.00 91.25 80 GLU A O 1
ATOM 628 N N . TYR A 1 81 ? -5.091 7.236 2.452 1.00 89.56 81 TYR A N 1
ATOM 629 C CA . TYR A 1 81 ? -5.250 8.176 3.549 1.00 89.56 81 TYR A CA 1
ATOM 630 C C . TYR A 1 81 ? -3.950 8.969 3.737 1.00 89.56 81 TYR A C 1
ATOM 632 O O . TYR A 1 81 ? -2.890 8.535 3.282 1.00 89.56 81 TYR A O 1
ATOM 640 N N . PRO A 1 82 ? -3.982 10.125 4.423 1.00 87.06 82 PRO A N 1
ATOM 641 C CA . PRO A 1 82 ? -2.793 10.964 4.595 1.00 87.06 82 PRO A CA 1
ATOM 642 C C . PRO A 1 82 ? -1.596 10.255 5.248 1.00 87.06 82 PRO A C 1
ATOM 644 O O . PRO A 1 82 ? -0.454 10.645 5.015 1.00 87.06 8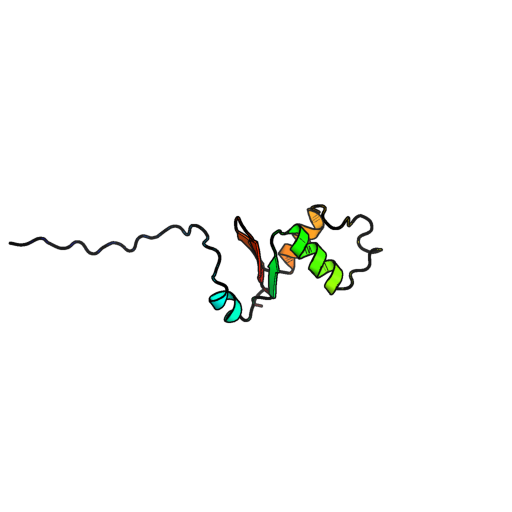2 PRO A O 1
ATOM 647 N N . ASP A 1 83 ? -1.860 9.253 6.088 1.00 89.00 83 ASP A N 1
ATOM 648 C CA . ASP A 1 83 ? -0.867 8.518 6.875 1.00 89.00 83 ASP A CA 1
ATOM 649 C C . ASP A 1 83 ? -0.625 7.072 6.416 1.00 89.00 83 ASP A C 1
ATOM 651 O O . ASP A 1 83 ? 0.332 6.452 6.881 1.00 89.00 83 ASP A O 1
ATOM 655 N N . ARG A 1 84 ? -1.474 6.525 5.536 1.00 91.31 84 ARG A N 1
ATOM 656 C CA . ARG A 1 84 ? -1.432 5.109 5.150 1.00 91.31 84 ARG A CA 1
ATOM 657 C C . ARG A 1 84 ? -2.252 4.798 3.909 1.00 91.31 84 ARG A C 1
ATOM 659 O O . ARG A 1 84 ? -3.186 5.507 3.555 1.00 91.31 84 ARG A O 1
ATOM 666 N N . VAL A 1 85 ? -1.952 3.659 3.309 1.00 91.94 85 VAL A N 1
ATOM 667 C CA . VAL A 1 85 ? -2.667 3.066 2.187 1.00 91.94 85 VAL A CA 1
ATOM 668 C C . VAL A 1 85 ? -3.209 1.712 2.617 1.00 91.94 85 VAL A C 1
ATOM 670 O O . VAL A 1 85 ? -2.480 0.877 3.157 1.00 91.94 85 VAL A O 1
ATOM 673 N N . LEU A 1 86 ? -4.500 1.498 2.386 1.00 93.38 86 LEU A N 1
ATOM 674 C CA . LEU A 1 86 ? -5.195 0.258 2.703 1.00 93.38 86 LEU A CA 1
ATOM 675 C C . LEU A 1 86 ? -5.519 -0.493 1.420 1.00 93.38 86 LEU A C 1
ATOM 677 O O . LEU A 1 86 ? -6.032 0.089 0.462 1.00 93.38 86 LEU A O 1
ATOM 681 N N . ILE A 1 87 ? -5.225 -1.790 1.425 1.00 92.25 87 ILE A N 1
ATOM 682 C CA . ILE A 1 87 ? -5.386 -2.673 0.275 1.00 92.25 87 ILE A CA 1
ATOM 683 C C . ILE A 1 87 ? -6.498 -3.667 0.562 1.00 92.25 87 ILE A C 1
ATOM 685 O O . ILE A 1 87 ? -6.443 -4.420 1.540 1.00 92.25 87 ILE A O 1
ATOM 689 N N . TYR A 1 88 ? -7.479 -3.704 -0.329 1.00 90.81 88 TYR A N 1
ATOM 690 C CA . TYR A 1 88 ? -8.614 -4.609 -0.274 1.00 90.81 88 TYR A CA 1
ATOM 691 C C . TYR A 1 88 ? -8.691 -5.454 -1.545 1.00 90.81 88 TYR A C 1
ATOM 693 O O . TYR A 1 88 ? -8.250 -5.066 -2.629 1.00 90.81 88 TYR A O 1
ATOM 701 N N . ARG A 1 89 ? -9.281 -6.642 -1.427 1.00 87.75 89 ARG A N 1
ATOM 702 C CA . ARG A 1 89 ? -9.650 -7.463 -2.585 1.00 87.75 89 ARG A CA 1
ATOM 703 C C . ARG A 1 89 ? -10.914 -6.892 -3.212 1.00 87.75 89 ARG A C 1
ATOM 705 O O . ARG A 1 89 ? -11.857 -6.561 -2.494 1.00 87.75 89 ARG A O 1
ATOM 712 N N . HIS A 1 90 ? -10.991 -6.884 -4.540 1.00 81.12 90 HIS A N 1
ATOM 713 C CA . HIS A 1 90 ? -12.270 -6.654 -5.204 1.00 81.12 90 HIS A CA 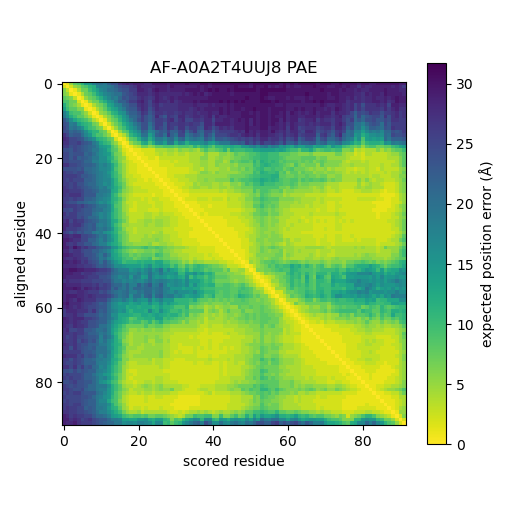1
ATOM 714 C C . HIS A 1 90 ? -13.266 -7.755 -4.812 1.00 81.12 90 HIS A C 1
ATOM 716 O O . HIS A 1 90 ? -13.024 -8.945 -5.029 1.00 81.12 90 HIS A O 1
ATOM 722 N N . HIS A 1 91 ? -14.398 -7.359 -4.229 1.00 60.84 91 HIS A N 1
ATOM 723 C CA . HIS A 1 91 ? -15.556 -8.237 -4.103 1.00 60.84 91 HIS A CA 1
ATOM 724 C C . HIS A 1 91 ? -16.144 -8.455 -5.503 1.00 60.84 91 HIS A C 1
ATOM 726 O O . HIS A 1 91 ? -16.689 -7.527 -6.098 1.00 60.84 91 HIS A O 1
ATOM 732 N N . HIS A 1 92 ? -15.984 -9.670 -6.026 1.00 54.38 92 HIS A N 1
ATOM 733 C CA . HIS A 1 92 ? -16.606 -10.128 -7.269 1.00 54.38 92 HIS A CA 1
ATOM 734 C C . HIS A 1 92 ? -18.061 -10.560 -7.058 1.00 54.38 92 HIS A C 1
ATOM 736 O O . HIS A 1 92 ? -18.357 -11.139 -5.985 1.00 54.38 92 HIS A O 1
#

Solvent-accessible surface area (backbone atoms only — not comparable to full-atom values): 5907 Å² total; per-residue (Å²): 141,77,86,83,81,73,78,80,70,80,76,80,69,70,71,72,79,71,74,78,51,75,66,58,51,69,73,36,88,46,52,72,52,76,31,71,38,67,47,58,47,50,44,53,46,45,59,73,68,60,58,57,57,85,82,46,76,80,74,52,82,84,53,84,48,74,67,58,52,51,53,48,55,72,68,27,47,70,46,81,42,100,76,32,26,41,38,26,52,67,85,126

pLDDT: mean 76.78, std 15.14, range [44.0, 93.38]

Sequence (92 aa):
MTNPEHPPTPETTSPEEVAPTAQELNEDPAFVAEFPTITEAIDAIVDALGWDPELIPDHDPGRPDPVLEMLYRDVFDVREYPDRVLIYRHHH

Secondary structure (DSSP, 8-state):
-----PPPPP-------PPPPHHHHHH-TTEEEEESSHHHHHHHHHHHTT--TTTSTT--TTS--HHHHHHHHHHEEEEE-SS-EEEEE---

Radius of gyration: 19.76 Å; Cα contacts (8 Å, |Δi|>4): 79; chains: 1; bounding box: 56×41×46 Å

Organism: NCBI:txid1328867